Protein AF-A0A968V9Y6-F1 (afdb_monomer_lite)

pLDDT: mean 85.64, std 14.21, range [39.38, 97.69]

Radius of gyration: 23.26 Å; chains: 1; bounding box: 52×50×62 Å

Foldseek 3Di:
DDPDPPVCPPQPWWKWWAFQVGDIAIADFPDDDPFWTWGQGPVRDIDTGGPVGTDDMDTQWDADPPRDIDHFWFKDKDWDKDKDADPPNQKIKIKIKIKIWTRHGNFKIKIKMWMWMWIWDDPDPPDIDIDIDIDIDMDMGGDD

Sequence (144 aa):
MFEGLNAQSTTPEKTIINHKEGSVFIGQVLSENSIQTILLLSTGDTIHIPNSKIKKIREHIIVYNGGKFHFTQGFFFGYSSGFGLSNNLSSSSSQVEFLAGYRVNEKISFAAGVNSSNHFIPIDDFTFESVRYLPIYAHCRYYP

Secondary structure (DSSP, 8-state):
----------PPPEEEEEETTS-EEEEEEEEE-SSEEEEEETTS-EEEEEGGGEEEEEEEEEE-TTS-EEESSEEEEEEEEEEEE-SSTT-EEEEEEEEEEEE-SSSEEEEEEEEEEEEEEEEETTEEEEEEE--EEEEEEE--

Structure (mmCIF, N/CA/C/O backbone):
data_AF-A0A968V9Y6-F1
#
_entry.id   AF-A0A968V9Y6-F1
#
loop_
_atom_site.group_PDB
_atom_site.id
_atom_site.type_symbol
_atom_site.label_atom_id
_atom_site.label_alt_id
_atom_site.label_comp_id
_atom_site.label_asym_id
_atom_site.label_entity_id
_atom_site.label_seq_id
_atom_site.pdbx_PDB_ins_code
_atom_site.Cartn_x
_atom_site.Cartn_y
_atom_site.Cartn_z
_atom_site.occupancy
_atom_site.B_iso_or_equiv
_atom_site.auth_seq_id
_atom_site.auth_comp_id
_atom_site.auth_asym_id
_atom_site.auth_atom_id
_atom_site.pdbx_PDB_model_num
ATOM 1 N N . MET A 1 1 ? 6.950 -36.371 4.623 1.00 40.03 1 MET A N 1
ATOM 2 C CA . MET A 1 1 ? 6.055 -35.725 5.602 1.00 40.03 1 MET A CA 1
ATOM 3 C C . MET A 1 1 ? 6.467 -34.264 5.639 1.00 40.03 1 MET A C 1
ATOM 5 O O . MET A 1 1 ? 7.501 -33.958 6.208 1.00 40.03 1 MET A O 1
ATOM 9 N N . PHE A 1 2 ? 5.794 -33.414 4.864 1.00 39.38 2 PHE A N 1
ATOM 10 C CA . PHE A 1 2 ? 6.118 -31.989 4.780 1.00 39.38 2 PHE A CA 1
ATOM 11 C C . PHE A 1 2 ? 5.245 -31.254 5.794 1.00 39.38 2 PHE A C 1
ATOM 13 O O . PHE A 1 2 ? 4.034 -31.158 5.605 1.00 39.38 2 PHE A O 1
ATOM 20 N N . GLU A 1 3 ? 5.851 -30.770 6.875 1.00 41.62 3 GLU A N 1
ATOM 21 C CA . GLU A 1 3 ? 5.236 -29.774 7.748 1.00 41.62 3 GLU A CA 1
ATOM 22 C C . GLU A 1 3 ? 5.200 -28.449 6.980 1.00 41.62 3 GLU A C 1
ATOM 24 O O . GLU A 1 3 ? 6.153 -27.672 6.957 1.00 41.62 3 GLU A O 1
ATOM 29 N N . GLY A 1 4 ? 4.105 -28.241 6.250 1.00 41.75 4 GLY A N 1
ATOM 30 C CA . GLY A 1 4 ? 3.786 -26.954 5.656 1.00 41.75 4 GLY A CA 1
ATOM 31 C C . GLY A 1 4 ? 3.563 -25.937 6.769 1.00 41.75 4 GLY A C 1
ATOM 32 O O . GLY A 1 4 ? 2.680 -26.105 7.607 1.00 41.75 4 GLY A O 1
ATOM 33 N N . LEU A 1 5 ? 4.389 -24.894 6.770 1.00 40.16 5 LEU A N 1
ATOM 34 C CA . LEU A 1 5 ? 4.299 -23.712 7.620 1.00 40.16 5 LEU A CA 1
ATOM 35 C C . LEU A 1 5 ? 2.898 -23.078 7.532 1.00 40.16 5 LEU A C 1
ATOM 37 O O . LEU A 1 5 ? 2.659 -22.192 6.715 1.00 40.16 5 LEU A O 1
ATOM 41 N N . ASN A 1 6 ? 1.980 -23.477 8.413 1.00 41.81 6 ASN A N 1
ATOM 42 C CA . ASN A 1 6 ? 0.726 -22.764 8.680 1.00 41.81 6 ASN A CA 1
ATOM 43 C C . ASN A 1 6 ? 1.006 -21.505 9.526 1.00 41.81 6 ASN A C 1
ATOM 45 O O . ASN A 1 6 ? 0.511 -21.355 10.638 1.00 41.81 6 ASN A O 1
ATOM 49 N N . ALA A 1 7 ? 1.837 -20.595 9.010 1.00 42.09 7 ALA A N 1
ATOM 50 C CA . ALA A 1 7 ? 2.124 -19.306 9.646 1.00 42.09 7 ALA A CA 1
ATOM 51 C C . ALA A 1 7 ? 1.114 -18.206 9.263 1.00 42.09 7 ALA A C 1
ATOM 53 O O . ALA A 1 7 ? 1.240 -17.067 9.705 1.00 42.09 7 ALA A O 1
ATOM 54 N N . GLN A 1 8 ? 0.092 -18.527 8.468 1.00 44.75 8 GLN A N 1
ATOM 55 C CA . GLN A 1 8 ? -1.001 -17.614 8.136 1.00 44.75 8 GLN A CA 1
ATOM 56 C C . GLN A 1 8 ? -2.203 -17.883 9.045 1.00 44.75 8 GLN A C 1
ATOM 58 O O . GLN A 1 8 ? -3.294 -18.235 8.609 1.00 44.75 8 GLN A O 1
ATOM 63 N N . SER A 1 9 ? -1.992 -17.703 10.352 1.00 42.88 9 SER A N 1
ATOM 64 C CA . SER A 1 9 ? -3.107 -17.419 11.251 1.00 42.88 9 SER A CA 1
ATOM 65 C C . SER A 1 9 ? -3.787 -16.168 10.705 1.00 42.88 9 SER A C 1
ATOM 67 O O . SER A 1 9 ? -3.156 -15.109 10.667 1.00 42.88 9 SER A O 1
ATOM 69 N N . THR A 1 10 ? -5.033 -16.302 10.247 1.00 51.00 10 THR A N 1
ATOM 70 C CA . THR A 1 10 ? -5.943 -15.199 9.907 1.00 51.00 10 THR A CA 1
ATOM 71 C C . THR A 1 10 ? -5.754 -14.099 10.937 1.00 51.00 10 THR A C 1
ATOM 73 O O . THR A 1 10 ? -6.145 -14.247 12.095 1.00 51.00 10 THR A O 1
ATOM 76 N N . THR A 1 11 ? -5.032 -13.044 10.560 1.00 59.16 11 THR A N 1
ATOM 77 C CA . THR A 1 11 ? -4.836 -11.916 11.460 1.00 59.16 11 THR A CA 1
ATOM 78 C C . THR A 1 11 ? -6.177 -11.209 11.468 1.00 59.16 11 THR A C 1
ATOM 80 O O . THR A 1 11 ? -6.618 -10.823 10.389 1.00 59.16 11 THR A O 1
ATOM 83 N N . PRO A 1 12 ? -6.860 -11.095 12.620 1.00 66.06 12 PRO A N 1
ATOM 84 C CA . PRO A 1 12 ? -8.163 -10.456 12.653 1.00 66.06 12 PRO A CA 1
ATOM 85 C C . PRO A 1 12 ? -8.025 -9.056 12.074 1.00 66.06 12 PRO A C 1
ATOM 87 O O . PRO A 1 12 ? -7.036 -8.368 12.349 1.00 66.06 12 PRO A O 1
ATOM 90 N N . GLU A 1 13 ? -8.993 -8.676 11.251 1.00 71.12 13 GLU A N 1
ATOM 91 C CA . GLU A 1 13 ? -9.056 -7.360 10.645 1.00 71.12 13 GLU A CA 1
ATOM 92 C C . GLU A 1 13 ? -8.944 -6.290 11.739 1.00 71.12 13 GLU A C 1
ATOM 94 O O . GLU A 1 13 ? -9.669 -6.316 12.738 1.00 71.12 13 GLU A O 1
ATOM 99 N N . LYS A 1 14 ? -7.979 -5.380 11.591 1.00 86.56 14 LYS A N 1
ATOM 100 C CA . LYS A 1 14 ? -7.719 -4.331 12.579 1.00 86.56 14 LYS A CA 1
ATOM 101 C C . LYS A 1 14 ? -8.148 -2.983 12.034 1.00 86.56 14 LYS A C 1
ATOM 103 O O . LYS A 1 14 ? -8.274 -2.768 10.834 1.00 86.56 14 LYS A O 1
ATOM 108 N N . THR A 1 15 ? -8.315 -2.054 12.955 1.00 88.88 15 THR A N 1
ATOM 109 C CA . THR A 1 15 ? -8.547 -0.639 12.716 1.00 88.88 15 THR A CA 1
ATOM 110 C C . THR A 1 15 ? -7.448 0.155 13.410 1.00 88.88 15 THR A C 1
ATOM 112 O O . THR A 1 15 ? -7.098 -0.120 14.562 1.00 88.88 15 THR A O 1
ATOM 115 N N . ILE A 1 16 ? -6.890 1.142 12.706 1.00 90.88 16 ILE A N 1
ATOM 116 C CA . ILE A 1 16 ? -5.991 2.144 13.289 1.00 90.88 16 ILE A CA 1
ATOM 117 C C . ILE A 1 16 ? -6.769 3.437 13.508 1.00 90.88 16 ILE A C 1
ATOM 119 O O . ILE A 1 16 ? -7.242 4.060 12.554 1.00 90.88 16 ILE A O 1
ATOM 123 N N . ILE A 1 17 ? -6.813 3.887 14.759 1.00 92.12 17 ILE A N 1
ATOM 124 C CA . ILE A 1 17 ? -7.384 5.174 15.151 1.00 92.12 17 ILE A CA 1
ATOM 125 C C . ILE A 1 17 ? -6.244 6.123 15.514 1.00 92.12 17 ILE A C 1
ATOM 127 O O . ILE A 1 17 ? -5.477 5.879 16.444 1.00 92.12 17 ILE A O 1
ATOM 131 N N . ASN A 1 18 ? -6.142 7.228 14.772 1.00 93.88 18 ASN A N 1
ATOM 132 C CA . ASN A 1 18 ? -5.201 8.307 15.062 1.00 93.88 18 ASN A CA 1
ATOM 133 C C . ASN A 1 18 ? -5.917 9.385 15.872 1.00 93.88 18 ASN A C 1
ATOM 135 O O . ASN A 1 18 ? -6.904 9.963 15.406 1.00 93.88 18 ASN A O 1
ATOM 139 N N . HIS A 1 19 ? -5.398 9.680 17.056 1.00 93.94 19 HIS A N 1
ATOM 140 C CA . HIS A 1 19 ? -5.902 10.725 17.934 1.00 93.94 19 HIS A CA 1
ATOM 141 C C . HIS A 1 19 ? -5.390 12.107 17.499 1.00 93.94 19 HIS A C 1
ATOM 143 O O . HIS A 1 19 ? -4.303 12.229 16.928 1.00 93.94 19 HIS A O 1
ATOM 149 N N . LYS A 1 20 ? -6.141 13.177 17.785 1.00 94.12 20 LYS A N 1
ATOM 150 C CA . LYS A 1 20 ? -5.713 14.562 17.490 1.00 94.12 20 LYS A CA 1
ATOM 151 C C . LYS A 1 20 ? -4.439 14.967 18.236 1.00 94.12 20 LYS A C 1
ATOM 153 O O . LYS A 1 20 ? -3.655 15.740 17.700 1.00 94.12 20 LYS A O 1
ATOM 158 N N . GLU A 1 21 ? -4.220 14.397 19.419 1.00 94.25 21 GLU A N 1
ATOM 159 C CA . GLU A 1 21 ? -3.036 14.636 20.263 1.00 94.25 21 GLU A CA 1
ATOM 160 C C . GLU A 1 21 ? -1.795 13.837 19.808 1.00 94.25 21 GLU A C 1
ATOM 162 O O . GLU A 1 21 ? -0.713 14.030 20.346 1.00 94.25 21 GLU A O 1
ATOM 167 N N . GLY A 1 22 ? -1.929 12.953 18.809 1.00 91.25 22 GLY A N 1
ATOM 168 C CA . GLY A 1 22 ? -0.818 12.186 18.229 1.00 91.25 22 GLY A CA 1
ATOM 169 C C 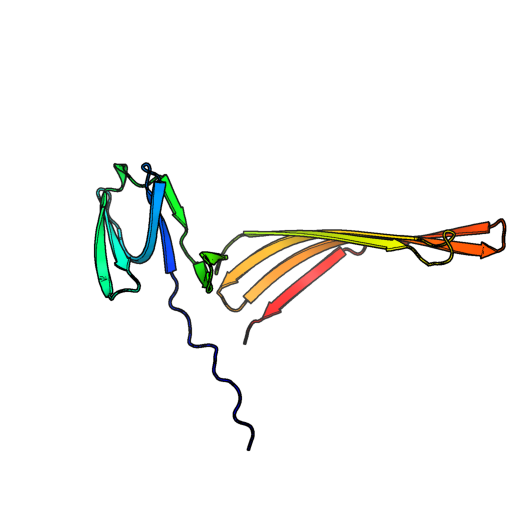. GLY A 1 22 ? -0.767 10.705 18.614 1.00 91.25 22 GLY A C 1
ATOM 170 O O . GLY A 1 22 ? -0.102 9.936 17.925 1.00 91.25 22 GLY A O 1
ATOM 171 N N . SER A 1 23 ? -1.500 10.275 19.646 1.00 91.56 23 SER A N 1
ATOM 172 C CA . SER A 1 23 ? -1.598 8.859 20.030 1.00 91.56 23 SER A CA 1
ATOM 173 C C . SER A 1 23 ? -2.203 7.999 18.915 1.00 91.56 23 SER A C 1
ATOM 175 O O . SER A 1 23 ? -3.110 8.436 18.199 1.00 91.56 23 SER A O 1
ATOM 177 N N . VAL A 1 24 ? -1.728 6.759 18.788 1.00 91.69 24 VAL A N 1
ATOM 178 C CA . VAL A 1 24 ? -2.206 5.789 17.794 1.00 91.69 24 VAL A CA 1
ATOM 179 C C . VAL A 1 24 ? -2.703 4.543 18.512 1.00 91.69 24 VAL A C 1
ATOM 181 O O . VAL A 1 24 ? -1.961 3.928 19.273 1.00 91.69 24 VAL A O 1
ATOM 184 N N . PHE A 1 25 ? -3.949 4.163 18.243 1.00 92.12 25 PHE A N 1
ATOM 185 C CA . PHE A 1 25 ? -4.571 2.964 18.793 1.00 92.12 25 PHE A CA 1
ATOM 186 C C . PHE A 1 25 ? -4.816 1.950 17.682 1.00 92.12 25 PHE A C 1
ATOM 188 O O . PHE A 1 25 ? -5.251 2.319 16.590 1.00 92.12 25 PHE A O 1
ATOM 195 N N . ILE A 1 26 ? -4.524 0.680 17.959 1.00 91.50 26 ILE A N 1
ATOM 196 C CA . ILE A 1 26 ? -4.673 -0.426 17.010 1.00 91.50 26 ILE A CA 1
ATOM 197 C C . ILE A 1 26 ? -5.528 -1.503 17.668 1.00 91.50 26 ILE A C 1
ATOM 199 O O . ILE A 1 26 ? -5.161 -2.019 18.723 1.00 91.50 26 ILE A O 1
ATOM 203 N N . GLY A 1 27 ? -6.651 -1.850 17.048 1.00 91.31 27 GLY A N 1
ATOM 204 C CA . GLY A 1 27 ? -7.589 -2.807 17.627 1.00 91.31 27 GLY A CA 1
ATOM 205 C C . GLY A 1 27 ? -8.760 -3.138 16.714 1.00 91.31 27 GLY A C 1
ATOM 206 O O . GLY A 1 27 ? -8.773 -2.735 15.557 1.00 91.31 27 GLY A O 1
ATOM 207 N N . GLN A 1 28 ? -9.741 -3.866 17.231 1.00 91.38 28 GLN A N 1
ATOM 208 C CA . GLN A 1 28 ? -10.996 -4.162 16.544 1.00 91.38 28 GLN A CA 1
ATOM 209 C C . GLN A 1 28 ? -12.086 -3.204 17.035 1.00 91.38 28 GLN A C 1
ATOM 211 O O . GLN A 1 28 ? -12.260 -3.037 18.242 1.00 91.38 28 GLN A O 1
ATOM 216 N N . VAL A 1 29 ? -12.823 -2.567 16.124 1.00 91.69 29 VAL A N 1
ATOM 217 C CA . VAL A 1 29 ? -13.975 -1.735 16.502 1.00 91.69 29 VAL A CA 1
ATOM 218 C C . VAL A 1 29 ? -15.114 -2.659 16.928 1.00 91.69 29 VAL A C 1
ATOM 220 O O . VAL A 1 29 ? -15.578 -3.477 16.139 1.00 91.69 29 VAL A O 1
ATOM 223 N N . LEU A 1 30 ? -15.541 -2.556 18.188 1.00 92.38 30 LEU A N 1
ATOM 224 C CA . LEU A 1 30 ? -16.672 -3.326 18.718 1.00 92.38 30 LEU A CA 1
ATOM 225 C C . LEU A 1 30 ? -18.002 -2.615 18.458 1.00 92.38 30 LEU A C 1
ATOM 227 O O . LEU A 1 30 ? -19.019 -3.251 18.201 1.00 92.38 30 LEU A O 1
ATOM 231 N N . SER A 1 31 ? -17.998 -1.287 18.570 1.00 93.81 31 SER A N 1
ATOM 232 C CA . SER A 1 31 ? -19.171 -0.445 18.357 1.00 93.81 31 SER A CA 1
ATOM 233 C C . SER A 1 31 ? -18.737 0.983 18.050 1.00 93.81 31 SER A C 1
ATOM 235 O O . SER A 1 31 ? -17.774 1.489 18.630 1.00 93.81 31 SER A O 1
ATOM 237 N N . GLU A 1 32 ? -19.480 1.642 17.172 1.00 92.88 32 GLU A N 1
ATOM 238 C CA . GLU A 1 32 ? -19.349 3.063 16.886 1.00 92.88 32 GLU A CA 1
ATOM 239 C C . GLU A 1 32 ? -20.728 3.714 17.000 1.00 92.88 32 GLU A C 1
ATOM 241 O O . GLU A 1 32 ? -21.719 3.213 16.467 1.00 92.88 32 GLU A O 1
ATOM 246 N N . ASN A 1 33 ? -20.803 4.826 17.726 1.00 94.62 33 ASN A N 1
ATOM 247 C CA . ASN A 1 33 ? -21.981 5.686 17.752 1.00 94.62 33 ASN A CA 1
ATOM 248 C C . ASN A 1 33 ? -21.570 7.132 17.451 1.00 94.62 33 ASN A C 1
ATOM 250 O O . ASN A 1 33 ? -20.400 7.408 17.213 1.00 94.62 33 ASN A O 1
ATOM 254 N N . SER A 1 34 ? -22.511 8.078 17.464 1.00 93.81 34 SER A N 1
ATOM 255 C CA . SER A 1 34 ? -22.224 9.482 17.129 1.00 93.81 34 SER A CA 1
ATOM 256 C C . SER A 1 34 ? -21.268 10.190 18.104 1.00 93.81 34 SER A C 1
ATOM 258 O O . SER A 1 34 ? -20.737 11.248 17.769 1.00 93.81 34 SER A O 1
ATOM 260 N N . ILE A 1 35 ? -21.035 9.628 19.293 1.00 95.56 35 ILE A N 1
ATOM 261 C CA . ILE A 1 35 ? -20.282 10.259 20.384 1.00 95.56 35 ILE A CA 1
ATOM 262 C C . ILE A 1 35 ? -18.913 9.594 20.577 1.00 95.56 35 ILE A C 1
ATOM 264 O O . ILE A 1 35 ? -17.922 10.292 20.807 1.00 95.56 35 ILE A O 1
ATOM 268 N N . GLN A 1 36 ? -18.846 8.265 20.499 1.00 96.31 36 GLN A N 1
ATOM 269 C CA . GLN A 1 36 ? -17.660 7.478 20.820 1.00 96.31 36 GLN A CA 1
ATOM 270 C C . GLN A 1 36 ? -17.511 6.225 19.948 1.00 96.31 36 GLN A C 1
ATOM 272 O O . GLN A 1 36 ? -18.494 5.591 19.553 1.00 96.31 36 GLN A O 1
ATOM 277 N N . THR A 1 37 ? -16.257 5.825 19.762 1.00 95.50 37 THR A N 1
ATOM 278 C CA . THR A 1 37 ? -15.842 4.542 19.199 1.00 95.50 37 THR A CA 1
ATOM 279 C C . THR A 1 37 ? -15.290 3.662 20.319 1.00 95.50 37 THR A C 1
ATOM 281 O O . THR A 1 37 ? -14.436 4.096 21.100 1.00 95.50 37 THR A O 1
ATOM 284 N N . ILE A 1 38 ? -15.766 2.420 20.400 1.00 95.75 38 ILE A N 1
ATOM 285 C CA . ILE A 1 38 ? -15.293 1.401 21.341 1.00 95.75 38 ILE A CA 1
ATOM 286 C C . ILE A 1 38 ? -14.331 0.473 20.598 1.00 95.75 38 ILE A C 1
ATOM 288 O O . ILE A 1 38 ? -14.724 -0.190 19.636 1.00 95.75 38 ILE A O 1
ATOM 292 N N . LEU A 1 39 ? -13.077 0.425 21.049 1.00 94.19 39 LEU A N 1
ATOM 293 C CA . LEU A 1 39 ? -12.000 -0.329 20.411 1.00 94.19 39 LEU A CA 1
ATOM 294 C C . LEU A 1 39 ? -11.461 -1.409 21.359 1.00 94.19 39 LEU A C 1
ATOM 296 O O . LEU A 1 39 ? -11.051 -1.099 22.475 1.00 94.19 39 LEU A O 1
ATOM 300 N N . LEU A 1 40 ? -11.411 -2.657 20.895 1.00 93.88 40 LEU A N 1
ATOM 301 C CA . LEU A 1 40 ? -10.732 -3.771 21.557 1.00 93.88 40 LEU A CA 1
ATOM 302 C C . LEU A 1 40 ? -9.266 -3.815 21.115 1.00 93.88 40 LEU A C 1
ATOM 304 O O . LEU A 1 40 ? -8.970 -4.097 19.953 1.00 93.88 40 LEU A O 1
ATOM 308 N N . LEU A 1 41 ? -8.344 -3.524 22.026 1.00 91.19 41 LEU A N 1
ATOM 309 C CA . LEU A 1 41 ? -6.906 -3.552 21.776 1.00 91.19 41 LEU A CA 1
ATOM 310 C C . LEU A 1 41 ? -6.382 -4.984 21.652 1.00 91.19 41 LEU A C 1
ATOM 312 O O . LEU A 1 41 ? -6.972 -5.942 22.145 1.00 91.19 41 LEU A O 1
ATOM 316 N N . SER A 1 42 ? -5.196 -5.131 21.057 1.00 82.88 42 SER A N 1
ATOM 317 C CA . SER A 1 42 ? -4.510 -6.428 20.990 1.00 82.88 42 SER A CA 1
ATOM 318 C C . SER A 1 42 ? -4.110 -6.995 22.356 1.00 82.88 42 SER A C 1
ATOM 320 O O . SER A 1 42 ? -3.806 -8.179 22.439 1.00 82.88 42 SER A O 1
ATOM 322 N N . THR A 1 43 ? -4.086 -6.170 23.409 1.00 86.69 43 THR A N 1
ATOM 323 C CA . THR A 1 43 ? -3.871 -6.610 24.798 1.00 86.69 43 THR A CA 1
ATOM 324 C C . THR A 1 43 ? -5.103 -7.292 25.400 1.00 86.69 43 THR A C 1
ATOM 326 O O . THR A 1 43 ? -4.989 -7.910 26.451 1.00 86.69 43 THR A O 1
ATOM 329 N N . GLY A 1 44 ? -6.264 -7.203 24.739 1.00 88.75 44 GLY A N 1
ATOM 330 C CA . GLY A 1 44 ? -7.559 -7.638 25.269 1.00 88.75 44 GLY A CA 1
ATOM 331 C C . GLY A 1 44 ? -8.323 -6.532 26.003 1.00 88.75 44 GLY A C 1
ATOM 332 O O . GLY A 1 44 ? -9.498 -6.711 26.317 1.00 88.75 44 GLY A O 1
ATOM 333 N N . ASP A 1 45 ? -7.697 -5.375 26.232 1.00 94.19 45 ASP A N 1
ATOM 334 C CA . ASP A 1 45 ? -8.348 -4.236 26.878 1.00 94.19 45 ASP A CA 1
ATOM 335 C C . ASP A 1 45 ? -9.310 -3.531 25.924 1.00 94.19 45 ASP A C 1
ATOM 337 O O . ASP A 1 45 ? -9.049 -3.400 24.727 1.00 94.19 45 ASP A O 1
ATOM 341 N N . THR A 1 46 ? -10.407 -3.011 26.465 1.00 95.19 46 THR A N 1
ATOM 342 C CA . THR A 1 46 ? -11.340 -2.170 25.710 1.00 95.19 46 THR A CA 1
ATOM 343 C C . THR A 1 46 ? -11.118 -0.709 26.064 1.00 95.19 46 THR A C 1
ATOM 345 O O . THR A 1 46 ? -11.065 -0.349 27.239 1.00 95.19 46 THR A O 1
ATOM 348 N N . ILE A 1 47 ? -11.015 0.145 25.049 1.00 95.56 47 ILE A N 1
ATOM 349 C CA . ILE A 1 47 ? -10.894 1.591 25.223 1.00 95.56 47 ILE A CA 1
ATOM 350 C C . ILE A 1 47 ? -12.063 2.318 24.563 1.00 95.56 47 ILE A C 1
ATOM 352 O O . ILE A 1 47 ? -12.561 1.923 23.509 1.00 95.56 47 ILE A O 1
ATOM 356 N N . HIS A 1 48 ? -12.478 3.411 25.196 1.00 96.69 48 HIS A N 1
ATOM 357 C CA . HIS A 1 48 ? -13.544 4.284 24.722 1.00 96.69 48 HIS A CA 1
ATOM 358 C C . HIS A 1 48 ? -12.920 5.583 24.228 1.00 96.69 48 HIS A C 1
ATOM 360 O O . HIS A 1 48 ? -12.332 6.333 25.009 1.00 96.69 48 HIS A O 1
ATOM 366 N N . ILE A 1 49 ? -13.025 5.844 22.928 1.00 95.62 49 ILE A N 1
ATOM 367 C CA . ILE A 1 49 ? -12.426 7.020 22.301 1.00 95.62 49 ILE A CA 1
ATOM 368 C C . ILE A 1 49 ? -13.553 7.958 21.864 1.00 95.62 49 ILE A C 1
ATOM 370 O O . ILE A 1 49 ? -14.348 7.582 21.004 1.00 95.62 49 ILE A O 1
ATOM 374 N N . PRO A 1 50 ? -13.637 9.188 22.402 1.00 96.44 50 PRO A N 1
ATOM 375 C CA . PRO A 1 50 ? -14.590 10.176 21.912 1.00 96.44 50 PRO A CA 1
ATOM 376 C C . PRO A 1 50 ? -14.305 10.539 20.450 1.00 96.44 50 PRO A C 1
ATOM 378 O O . PRO A 1 50 ? -13.181 10.929 20.116 1.00 96.44 50 PRO A O 1
ATOM 381 N N . ASN A 1 51 ? -15.326 10.507 19.592 1.00 94.31 51 ASN A N 1
ATOM 382 C CA . ASN A 1 51 ? -15.185 10.778 18.154 1.00 94.31 51 ASN A CA 1
ATOM 383 C C . ASN A 1 51 ? -14.642 12.184 17.884 1.00 94.31 51 ASN A C 1
ATOM 385 O O . ASN A 1 51 ? -13.878 12.403 16.946 1.00 94.31 51 ASN A O 1
ATOM 389 N N . SER A 1 52 ? -14.967 13.142 18.759 1.00 96.12 52 SER A N 1
ATOM 390 C CA . SER A 1 52 ? -14.464 14.518 18.695 1.00 96.12 52 SER A CA 1
ATOM 391 C C . SER A 1 52 ? -12.937 14.613 18.780 1.00 96.12 52 SER A C 1
ATOM 393 O O . SER A 1 52 ? -12.357 15.589 18.290 1.00 96.12 52 SER A O 1
ATOM 395 N N . LYS A 1 53 ? -12.271 13.608 19.361 1.00 95.50 53 LYS A N 1
ATOM 396 C CA . LYS A 1 53 ? -10.812 13.538 19.474 1.00 95.50 53 LYS A CA 1
ATOM 397 C C . LYS A 1 53 ? -10.147 12.673 18.403 1.00 95.50 53 LYS A C 1
ATOM 399 O O . LYS A 1 53 ? -8.918 12.672 18.296 1.00 95.50 53 LYS A O 1
ATOM 404 N N . ILE A 1 54 ? -10.925 11.980 17.578 1.00 95.06 54 ILE A N 1
ATOM 405 C CA . ILE A 1 54 ? -10.404 11.197 16.463 1.00 95.06 54 ILE A CA 1
ATOM 406 C C . ILE A 1 54 ? -9.999 12.146 15.331 1.00 95.06 54 ILE A C 1
ATOM 408 O O . ILE A 1 54 ? -10.731 13.058 14.947 1.00 95.06 54 ILE A O 1
ATOM 412 N N . LYS A 1 55 ? -8.786 11.956 14.808 1.00 94.56 55 LYS A N 1
ATOM 413 C CA . LYS A 1 55 ? -8.267 12.680 13.641 1.00 94.56 55 LYS A CA 1
ATOM 414 C C . LYS A 1 55 ? -8.494 11.898 12.355 1.00 94.56 55 LYS A C 1
ATOM 416 O O . LYS A 1 55 ? -8.824 12.486 11.331 1.00 94.56 55 LYS A O 1
ATOM 421 N N . LYS A 1 56 ? -8.235 10.588 12.386 1.00 92.69 56 LYS A N 1
ATOM 422 C CA . LYS A 1 56 ? -8.350 9.711 11.217 1.00 92.69 56 LYS A CA 1
ATOM 423 C C . LYS A 1 56 ? -8.539 8.262 11.645 1.00 92.69 56 LYS A C 1
ATOM 425 O O . LYS A 1 56 ? -7.708 7.748 12.397 1.00 92.69 56 LYS A O 1
ATOM 430 N N . ILE A 1 57 ? -9.556 7.617 11.087 1.00 89.81 57 ILE A N 1
ATOM 431 C CA . ILE A 1 57 ? -9.802 6.177 11.195 1.00 89.81 57 ILE A CA 1
ATOM 432 C C . ILE A 1 57 ? -9.300 5.510 9.910 1.00 89.81 57 ILE A C 1
ATOM 434 O O . ILE A 1 57 ? -9.409 6.076 8.819 1.00 89.81 57 ILE A O 1
ATOM 438 N N . ARG A 1 58 ? -8.656 4.352 10.046 1.00 88.44 58 ARG A N 1
ATOM 439 C CA . ARG A 1 58 ? -8.285 3.470 8.934 1.00 88.44 58 ARG A CA 1
ATOM 440 C C . ARG A 1 58 ? -8.780 2.072 9.265 1.00 88.44 58 ARG A C 1
ATOM 442 O O . ARG A 1 58 ? -8.199 1.421 10.130 1.00 88.44 58 ARG A O 1
ATOM 449 N N . GLU A 1 59 ? -9.842 1.672 8.593 1.00 86.12 59 GLU A N 1
ATOM 450 C CA . GLU A 1 59 ? -10.491 0.365 8.723 1.00 86.12 59 GLU A CA 1
ATOM 451 C C . GLU A 1 59 ? -9.952 -0.597 7.670 1.00 86.12 59 GLU A C 1
ATOM 453 O O . GLU A 1 59 ? -9.221 -0.166 6.768 1.00 86.12 59 GLU A O 1
ATOM 458 N N . HIS A 1 60 ? -10.323 -1.877 7.774 1.00 82.25 60 HIS A N 1
ATOM 459 C CA . HIS A 1 60 ? -9.956 -2.887 6.792 1.00 82.25 60 HIS A CA 1
ATOM 460 C C . HIS A 1 60 ? -8.440 -2.931 6.602 1.00 82.25 60 HIS A C 1
ATOM 462 O O . HIS A 1 60 ? -7.938 -2.672 5.510 1.00 82.25 60 HIS A O 1
ATOM 468 N N . ILE A 1 61 ? -7.675 -3.178 7.673 1.00 84.31 61 ILE A N 1
ATOM 469 C CA . ILE A 1 61 ? -6.214 -3.290 7.586 1.00 84.31 61 ILE A CA 1
ATOM 470 C C . ILE A 1 61 ? -5.659 -4.532 8.287 1.00 84.31 61 ILE A C 1
ATOM 472 O O . ILE A 1 61 ? -6.080 -4.922 9.375 1.00 84.31 61 ILE A O 1
ATOM 476 N N . ILE A 1 62 ? -4.610 -5.092 7.690 1.00 82.62 62 ILE A N 1
ATOM 477 C CA . ILE A 1 62 ? -3.705 -6.048 8.327 1.00 82.62 62 ILE A CA 1
ATOM 478 C C . ILE A 1 62 ? -2.489 -5.271 8.816 1.00 82.62 62 ILE A C 1
ATOM 480 O O . ILE A 1 62 ? -1.858 -4.550 8.042 1.00 82.62 62 ILE A O 1
ATOM 484 N N . VAL A 1 63 ? -2.147 -5.428 10.093 1.00 80.31 63 VAL A N 1
ATOM 485 C CA . VAL A 1 63 ? -0.959 -4.815 10.702 1.00 80.31 63 VAL A CA 1
ATOM 486 C C . VAL A 1 63 ? 0.113 -5.884 10.888 1.00 80.31 63 VAL A C 1
ATOM 488 O O . VAL A 1 63 ? -0.109 -6.869 11.589 1.00 80.31 63 VAL A O 1
ATOM 491 N N . TYR A 1 64 ? 1.272 -5.669 10.273 1.00 78.81 64 TYR A N 1
ATOM 492 C CA . TYR A 1 64 ? 2.463 -6.506 10.383 1.00 78.81 64 TYR A CA 1
ATOM 493 C C . TYR A 1 64 ? 3.376 -6.038 11.523 1.00 78.81 64 TYR A C 1
ATOM 495 O O . TYR A 1 64 ? 3.297 -4.901 12.002 1.00 78.81 64 TYR A O 1
ATOM 503 N N . ASN A 1 65 ? 4.313 -6.905 11.910 1.00 73.62 65 ASN A N 1
ATOM 504 C CA . ASN A 1 65 ? 5.368 -6.553 12.857 1.00 73.62 65 ASN A CA 1
ATOM 505 C C . ASN A 1 65 ? 6.170 -5.337 12.356 1.00 73.62 65 ASN A C 1
ATOM 507 O O . ASN A 1 65 ? 6.522 -5.240 11.179 1.00 73.62 65 ASN A O 1
ATOM 511 N N . GLY A 1 66 ? 6.441 -4.393 13.261 1.00 74.44 66 GLY A N 1
ATOM 512 C CA . GLY A 1 66 ? 7.106 -3.126 12.935 1.00 74.44 66 GLY A CA 1
ATOM 513 C C . GLY A 1 66 ? 6.168 -2.006 12.468 1.00 74.44 66 GLY A C 1
ATOM 514 O O . GLY A 1 66 ? 6.636 -1.035 11.882 1.00 74.44 66 GLY A O 1
ATOM 515 N N . GLY A 1 67 ? 4.852 -2.130 12.687 1.00 72.94 67 GLY A N 1
ATOM 516 C CA . GLY A 1 67 ? 3.880 -1.052 12.446 1.00 72.94 67 GLY A CA 1
ATOM 517 C C . GLY A 1 67 ? 3.528 -0.816 10.974 1.00 72.94 67 GLY A C 1
ATOM 518 O O . GLY A 1 67 ? 2.762 0.095 10.655 1.00 72.94 67 GLY A O 1
ATOM 519 N N . LYS A 1 68 ? 4.055 -1.642 10.065 1.00 78.81 68 LYS A N 1
ATOM 520 C CA . LYS A 1 68 ? 3.640 -1.655 8.659 1.00 78.81 68 LYS A CA 1
ATOM 521 C C . LYS A 1 68 ? 2.217 -2.196 8.578 1.00 78.81 68 LYS A C 1
ATOM 523 O O . LYS A 1 68 ? 1.891 -3.162 9.259 1.00 78.81 68 LYS A O 1
ATOM 528 N N . PHE A 1 69 ? 1.378 -1.614 7.734 1.00 84.62 69 PHE A N 1
ATOM 529 C CA . PHE A 1 69 ? 0.010 -2.088 7.539 1.00 84.62 69 PHE A CA 1
ATOM 530 C C . PHE A 1 69 ? -0.348 -2.124 6.053 1.00 84.62 69 PHE A C 1
ATOM 532 O O . PHE A 1 69 ? 0.211 -1.376 5.251 1.00 84.62 69 PHE A O 1
ATOM 539 N N . HIS A 1 70 ? -1.292 -2.990 5.698 1.00 80.06 70 HIS A N 1
ATOM 540 C CA . HIS A 1 70 ? -1.882 -3.082 4.367 1.00 80.06 70 HIS A CA 1
ATOM 541 C C . HIS A 1 70 ? -3.398 -3.022 4.462 1.00 80.06 70 HIS A C 1
ATOM 543 O O . HIS A 1 70 ? -3.983 -3.720 5.282 1.00 80.06 70 HIS A O 1
ATOM 549 N N . PHE A 1 71 ? -4.026 -2.239 3.586 1.00 82.81 71 PHE A N 1
ATOM 550 C CA . PHE A 1 71 ? -5.478 -2.245 3.436 1.00 82.81 71 PHE A CA 1
ATOM 551 C C . PHE A 1 71 ? -5.950 -3.591 2.886 1.00 82.81 71 PHE A C 1
ATOM 553 O O . PHE A 1 71 ? -5.380 -4.100 1.925 1.00 82.81 71 PHE A O 1
ATOM 560 N N . THR A 1 72 ? -6.970 -4.179 3.487 1.00 85.06 72 THR A N 1
ATOM 561 C CA . THR A 1 72 ? -7.609 -5.430 3.080 1.00 85.06 72 THR A CA 1
ATOM 562 C C . THR A 1 72 ? -8.683 -5.200 2.029 1.00 85.06 72 THR A C 1
ATOM 564 O O . THR A 1 72 ? -9.039 -6.138 1.327 1.00 85.06 72 THR A O 1
ATOM 567 N N . GLN A 1 73 ? -9.126 -3.955 1.842 1.00 89.25 73 GLN A N 1
ATOM 568 C CA . GLN A 1 73 ? -10.078 -3.561 0.810 1.00 89.25 73 GLN A CA 1
ATOM 569 C C . GLN A 1 73 ? -9.793 -2.138 0.305 1.00 89.25 73 GLN A C 1
ATOM 571 O O . GLN A 1 73 ? -9.229 -1.311 1.022 1.00 89.25 73 GLN A O 1
ATOM 576 N N . GLY A 1 74 ? -10.190 -1.846 -0.936 1.00 90.19 74 GLY A N 1
ATOM 577 C CA . GLY A 1 74 ? -10.204 -0.492 -1.492 1.00 90.19 74 GLY A CA 1
ATOM 578 C C . GLY A 1 74 ? -9.242 -0.266 -2.656 1.00 90.19 74 GLY A C 1
ATOM 579 O O . GLY A 1 74 ? -8.596 -1.188 -3.158 1.00 90.19 74 GLY A O 1
ATOM 580 N N . PHE A 1 75 ? -9.174 0.985 -3.114 1.00 93.19 75 PHE A N 1
ATOM 581 C CA . PHE A 1 75 ? -8.320 1.378 -4.233 1.00 93.19 75 PHE A CA 1
ATOM 582 C C . PHE A 1 75 ? -6.843 1.407 -3.845 1.00 93.19 75 PHE A C 1
ATOM 584 O O . PHE A 1 75 ? -6.478 1.845 -2.752 1.00 93.19 75 PHE A O 1
ATOM 591 N N . PHE A 1 76 ? -5.985 0.998 -4.774 1.00 92.00 76 PHE A N 1
ATOM 592 C CA . PHE A 1 76 ? -4.541 1.118 -4.636 1.00 92.00 76 PHE A CA 1
ATOM 593 C C . PHE A 1 76 ? -3.898 1.591 -5.937 1.00 92.00 76 PHE A C 1
ATOM 595 O O . PHE A 1 76 ? -4.366 1.287 -7.035 1.00 92.00 76 PHE A O 1
ATOM 602 N N . PHE A 1 77 ? -2.793 2.316 -5.784 1.00 94.88 77 PHE A N 1
ATOM 603 C CA . PHE A 1 77 ? -1.960 2.783 -6.881 1.00 94.88 77 PHE A CA 1
ATOM 604 C C . PHE A 1 77 ? -0.539 2.274 -6.677 1.00 94.88 77 PHE A C 1
ATOM 606 O O . PHE A 1 77 ? -0.013 2.302 -5.563 1.00 94.88 77 PHE A O 1
ATOM 613 N N . GLY A 1 78 ? 0.059 1.783 -7.753 1.00 94.06 78 GLY A N 1
ATOM 614 C CA . GLY A 1 78 ? 1.430 1.313 -7.798 1.00 94.06 78 GLY A CA 1
ATOM 615 C C . GLY A 1 78 ? 2.239 2.142 -8.781 1.00 94.06 78 GLY A C 1
ATOM 616 O O . GLY A 1 78 ? 1.761 2.500 -9.857 1.00 94.06 78 GLY A O 1
ATOM 617 N N . TYR A 1 79 ? 3.474 2.416 -8.388 1.00 96.06 79 TYR A N 1
ATOM 618 C CA . TYR A 1 79 ? 4.504 2.972 -9.244 1.00 96.06 79 TYR A CA 1
ATOM 619 C C . TYR A 1 79 ? 5.746 2.101 -9.099 1.00 96.06 79 TYR A C 1
ATOM 621 O O . TYR A 1 79 ? 6.164 1.801 -7.978 1.00 96.06 79 TYR A O 1
ATOM 629 N N . SER A 1 80 ? 6.320 1.693 -10.222 1.00 94.69 80 SER A N 1
ATOM 630 C CA . SER A 1 80 ? 7.593 0.986 -10.264 1.00 94.69 80 SER A CA 1
ATOM 631 C C . SER A 1 80 ? 8.443 1.583 -11.372 1.00 94.69 80 SER A C 1
ATOM 633 O O . SER A 1 80 ? 7.947 1.911 -12.446 1.00 94.69 80 SER A O 1
ATOM 635 N N . SER A 1 81 ? 9.733 1.743 -11.115 1.00 95.81 81 SER A N 1
ATOM 636 C CA . SER A 1 81 ? 10.682 2.191 -12.124 1.00 95.81 81 SER A CA 1
ATOM 637 C C . SER A 1 81 ? 11.988 1.447 -11.962 1.00 95.81 81 SER A C 1
ATOM 639 O O . SER A 1 81 ? 12.442 1.223 -10.841 1.00 95.81 81 SER A O 1
ATOM 641 N N . GLY A 1 82 ? 12.599 1.091 -13.081 1.00 93.06 82 GLY A N 1
ATOM 642 C CA . GLY A 1 82 ? 13.888 0.421 -13.117 1.00 93.06 82 GLY A CA 1
ATOM 643 C C . GLY A 1 82 ? 14.784 1.057 -14.161 1.00 93.06 82 GLY A C 1
ATOM 644 O O . GLY A 1 82 ? 14.319 1.492 -15.215 1.00 93.06 82 GLY A O 1
ATOM 645 N N . PHE A 1 83 ? 16.075 1.091 -13.863 1.00 92.00 83 PHE A N 1
ATOM 646 C CA . PHE A 1 83 ? 17.098 1.479 -14.814 1.00 92.00 83 PHE A CA 1
ATOM 647 C C . PHE A 1 83 ? 18.197 0.422 -14.807 1.00 92.00 83 PHE A C 1
ATOM 649 O O . PHE A 1 83 ? 18.620 -0.033 -13.745 1.00 92.00 83 PHE A O 1
ATOM 656 N N . GLY A 1 84 ? 18.614 0.007 -15.995 1.00 85.94 84 GLY A N 1
ATOM 657 C CA . GLY A 1 84 ? 19.690 -0.943 -16.217 1.00 85.94 84 GLY A CA 1
ATOM 658 C C . GLY A 1 84 ? 20.806 -0.256 -16.984 1.00 85.94 84 GLY A C 1
ATOM 659 O O . GLY A 1 84 ? 20.571 0.269 -18.073 1.00 85.94 84 GLY A O 1
ATOM 660 N N . LEU A 1 85 ? 22.003 -0.267 -16.406 1.00 81.38 85 LEU A N 1
ATOM 661 C CA . LEU A 1 85 ? 23.245 0.109 -17.073 1.00 81.38 85 LEU A CA 1
ATOM 662 C C . LEU A 1 85 ? 24.047 -1.160 -17.325 1.00 81.38 85 LEU A C 1
ATOM 664 O O . LEU A 1 85 ? 24.209 -1.981 -16.423 1.00 81.38 85 LEU A O 1
ATOM 668 N N . SER A 1 86 ? 24.549 -1.314 -18.542 1.00 78.31 86 SER A N 1
ATOM 669 C CA . SER A 1 86 ? 25.521 -2.352 -18.864 1.00 78.31 86 SER A CA 1
ATOM 670 C C . SER A 1 86 ? 26.943 -1.855 -18.608 1.00 78.31 86 SER A C 1
ATOM 672 O O . SER A 1 86 ? 27.222 -0.662 -18.728 1.00 78.31 86 SER A O 1
ATOM 674 N N . ASN A 1 87 ? 27.859 -2.781 -18.301 1.00 71.81 87 ASN A N 1
ATOM 675 C CA . ASN A 1 87 ? 29.289 -2.491 -18.122 1.00 71.81 87 ASN A CA 1
ATOM 676 C C . ASN A 1 87 ? 29.927 -1.875 -19.377 1.00 71.81 87 ASN A C 1
ATOM 678 O O . ASN A 1 87 ? 30.888 -1.117 -19.272 1.00 71.81 87 ASN A O 1
ATOM 682 N N . ASN A 1 88 ? 29.356 -2.151 -20.551 1.00 65.38 88 ASN A N 1
ATOM 683 C CA . ASN A 1 88 ? 29.602 -1.363 -21.746 1.00 65.38 88 ASN A CA 1
ATOM 684 C C . ASN A 1 88 ? 28.556 -0.244 -21.756 1.00 65.38 88 ASN A C 1
ATOM 686 O O . ASN A 1 88 ? 27.402 -0.498 -22.112 1.00 65.38 88 ASN A O 1
ATOM 690 N N . LEU A 1 89 ? 28.965 0.971 -21.360 1.00 62.09 89 LEU A N 1
ATOM 691 C CA . LEU A 1 89 ? 28.180 2.226 -21.274 1.00 62.09 89 LEU A CA 1
ATOM 692 C C . LEU A 1 89 ? 27.282 2.535 -22.497 1.00 62.09 89 LEU A C 1
ATOM 694 O O . LEU A 1 89 ? 26.478 3.461 -22.462 1.00 62.09 89 LEU A O 1
ATOM 698 N N . SER A 1 90 ? 27.418 1.764 -23.570 1.00 69.38 90 SER A N 1
ATOM 699 C CA . SER A 1 90 ? 26.687 1.823 -24.829 1.00 69.38 90 SER A CA 1
ATOM 700 C C . SER A 1 90 ? 25.274 1.225 -24.786 1.00 69.38 90 SER A C 1
ATOM 702 O O . SER A 1 90 ? 24.483 1.524 -25.676 1.00 69.38 90 SER A O 1
ATOM 704 N N . SER A 1 91 ? 24.935 0.385 -23.795 1.00 80.06 91 SER A N 1
ATOM 705 C CA . SER A 1 91 ? 23.573 -0.166 -23.652 1.00 80.06 91 SER A CA 1
ATOM 706 C C . SER A 1 91 ? 22.911 0.257 -22.347 1.00 80.06 91 SER A C 1
ATOM 708 O O . SER A 1 91 ? 23.502 0.191 -21.266 1.00 80.06 91 SER A O 1
ATOM 710 N N . SER A 1 92 ? 21.658 0.697 -22.459 1.00 87.56 92 SER A N 1
ATOM 711 C CA . SER A 1 92 ? 20.850 1.119 -21.317 1.00 87.56 92 SER A CA 1
ATOM 712 C C . SER A 1 92 ? 19.404 0.673 -21.477 1.00 87.56 92 SER A C 1
ATOM 714 O O . SER A 1 92 ? 18.882 0.564 -22.586 1.00 87.56 92 SER A O 1
ATOM 716 N N . SER A 1 93 ? 18.741 0.410 -20.357 1.00 91.19 93 SER A N 1
ATOM 717 C CA . SER A 1 93 ? 17.311 0.118 -20.332 1.00 91.19 93 SER A CA 1
ATOM 718 C C . SER A 1 93 ? 16.629 0.938 -19.255 1.00 91.19 93 SER A C 1
ATOM 720 O O . SER A 1 93 ? 17.104 0.981 -18.124 1.00 91.19 93 SER A O 1
ATOM 722 N N . SER A 1 94 ? 15.491 1.538 -19.572 1.00 92.50 94 SER A N 1
ATOM 723 C CA . SER A 1 94 ? 14.616 2.174 -18.590 1.00 92.50 94 SER A CA 1
ATOM 724 C C . SER A 1 94 ? 13.234 1.551 -18.661 1.00 92.50 94 SER A C 1
ATOM 726 O O . SER A 1 94 ? 12.750 1.223 -19.742 1.00 92.50 94 SER A O 1
ATOM 728 N N . GLN A 1 95 ? 12.598 1.395 -17.509 1.00 94.69 95 GLN A N 1
ATOM 729 C CA . GLN A 1 95 ? 11.216 0.954 -17.410 1.00 94.69 95 GLN A CA 1
ATOM 730 C C . GLN A 1 95 ? 10.484 1.803 -16.380 1.00 94.69 95 GLN A C 1
ATOM 732 O O . GLN A 1 95 ? 11.030 2.111 -15.318 1.00 94.69 95 GLN A O 1
ATOM 737 N N . VAL A 1 96 ? 9.252 2.174 -16.701 1.00 96.38 96 VAL A N 1
ATOM 738 C CA . VAL A 1 96 ? 8.336 2.868 -15.799 1.00 96.38 96 VAL A CA 1
ATOM 739 C C . VAL A 1 96 ? 6.985 2.187 -15.892 1.00 96.38 96 VAL A C 1
ATOM 741 O O . VAL A 1 96 ? 6.457 1.985 -16.980 1.00 96.38 96 VAL A O 1
ATOM 744 N N . GLU A 1 97 ? 6.417 1.852 -14.746 1.00 96.62 97 GLU A N 1
ATOM 745 C CA . GLU A 1 97 ? 5.152 1.155 -14.618 1.00 96.62 97 GLU A CA 1
ATOM 746 C C . GLU A 1 97 ? 4.222 1.938 -13.699 1.00 96.62 97 GLU A C 1
ATOM 748 O O . GLU A 1 97 ? 4.586 2.304 -12.577 1.00 96.62 97 GLU A O 1
ATOM 753 N N . PHE A 1 98 ? 3.000 2.148 -14.178 1.00 97.12 98 PHE A N 1
ATOM 754 C CA . PHE A 1 98 ? 1.895 2.669 -13.392 1.00 97.12 98 PHE A CA 1
ATOM 755 C C . PHE A 1 98 ? 0.792 1.626 -13.322 1.00 97.12 98 PHE A C 1
ATOM 757 O O . PHE A 1 98 ? 0.442 0.993 -14.317 1.00 97.12 98 PHE A O 1
ATOM 764 N N . LEU A 1 99 ? 0.219 1.483 -12.135 1.00 97.00 99 LEU A N 1
ATOM 765 C CA . LEU A 1 99 ? -0.740 0.441 -11.813 1.00 97.00 99 LEU A CA 1
ATOM 766 C C . LEU A 1 99 ? -1.870 1.049 -10.987 1.00 97.00 99 LEU A C 1
ATOM 768 O O . LEU A 1 99 ? -1.610 1.726 -9.994 1.00 97.00 99 LEU A O 1
ATOM 772 N N . ALA A 1 100 ? -3.117 0.798 -11.364 1.00 97.00 100 ALA A N 1
ATOM 773 C CA . ALA A 1 100 ? -4.289 1.259 -10.627 1.00 97.00 100 ALA A CA 1
ATOM 774 C C . ALA A 1 100 ? -5.267 0.103 -10.452 1.00 97.00 100 ALA A C 1
ATOM 776 O O . ALA A 1 100 ? -5.640 -0.561 -11.423 1.00 97.00 100 ALA A O 1
ATOM 777 N N . GLY A 1 101 ? -5.663 -0.156 -9.207 1.00 96.38 101 GLY A N 1
AT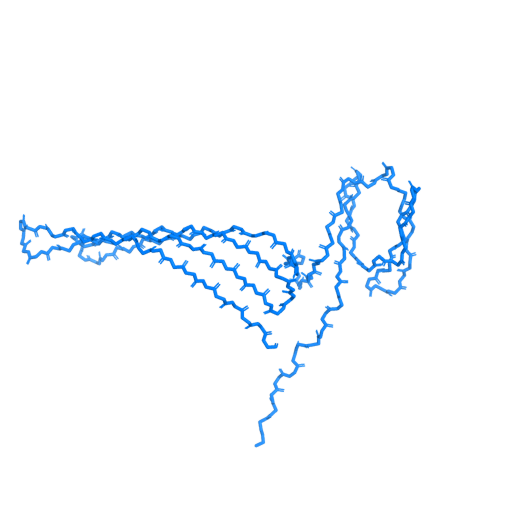OM 778 C CA . GLY A 1 101 ? -6.435 -1.342 -8.866 1.00 96.38 101 GLY A CA 1
ATOM 779 C C . GLY A 1 101 ? -7.379 -1.178 -7.702 1.00 96.38 101 GLY A C 1
ATOM 780 O O . GLY A 1 101 ? -7.411 -0.154 -7.022 1.00 96.38 101 GLY A O 1
ATOM 781 N N . TYR A 1 102 ? -8.143 -2.239 -7.482 1.00 95.12 102 TYR A N 1
ATOM 782 C CA . TYR A 1 102 ? -9.081 -2.377 -6.389 1.00 95.12 102 TYR A CA 1
ATOM 783 C C . TYR A 1 102 ? -8.895 -3.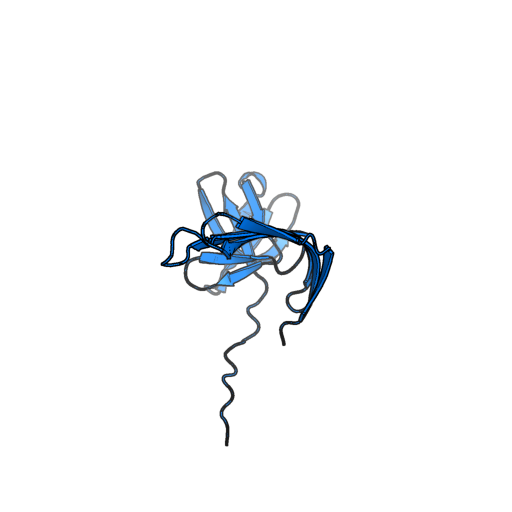736 -5.714 1.00 95.12 102 TYR A C 1
ATOM 785 O O . TYR A 1 102 ? -8.876 -4.790 -6.358 1.00 95.12 102 TYR A O 1
ATOM 793 N N . ARG A 1 103 ? -8.744 -3.712 -4.394 1.00 93.75 103 ARG A N 1
ATOM 794 C CA . ARG A 1 103 ? -8.733 -4.900 -3.552 1.00 93.75 103 ARG A CA 1
ATOM 795 C C . ARG A 1 103 ? -10.152 -5.163 -3.073 1.00 93.75 103 ARG A C 1
ATOM 797 O O . ARG A 1 103 ? -10.740 -4.313 -2.413 1.00 93.75 103 ARG A O 1
ATOM 804 N N . VAL A 1 104 ? -10.686 -6.327 -3.433 1.00 91.56 104 VAL A N 1
ATOM 805 C CA . VAL A 1 104 ? -12.044 -6.742 -3.059 1.00 91.56 104 VAL A CA 1
ATOM 806 C C . VAL A 1 104 ? -12.061 -7.234 -1.619 1.00 91.56 104 VAL A C 1
ATOM 808 O O . VAL A 1 104 ? -12.968 -6.895 -0.871 1.00 91.56 104 VAL A O 1
ATOM 811 N N . ASN A 1 105 ? -11.053 -8.018 -1.238 1.00 87.25 105 ASN A N 1
ATOM 812 C CA . ASN A 1 105 ? -10.857 -8.522 0.117 1.00 87.25 105 ASN A CA 1
ATOM 813 C C . ASN A 1 105 ? -9.379 -8.894 0.339 1.00 87.25 105 ASN A C 1
ATOM 815 O O . ASN A 1 105 ? -8.539 -8.713 -0.546 1.00 87.25 105 ASN A O 1
ATOM 819 N N . GLU A 1 106 ? -9.064 -9.464 1.504 1.00 83.62 106 GLU A N 1
ATOM 820 C CA . GLU A 1 106 ? -7.710 -9.914 1.867 1.00 83.62 106 GLU A CA 1
ATOM 821 C C . GLU A 1 106 ? -7.081 -10.876 0.854 1.00 83.62 106 GLU A C 1
ATOM 823 O O . GLU A 1 106 ? -5.858 -10.935 0.734 1.00 83.62 106 GLU A O 1
ATOM 828 N N . LYS A 1 107 ? -7.911 -11.611 0.108 1.00 88.56 107 LYS A N 1
ATOM 829 C CA . LYS A 1 107 ? -7.474 -12.647 -0.823 1.00 88.56 107 LYS A CA 1
ATOM 830 C C . LYS A 1 107 ? -7.403 -12.165 -2.258 1.00 88.56 107 LYS A C 1
ATOM 832 O O . LYS A 1 107 ? -6.510 -12.589 -2.975 1.00 88.56 107 LYS A O 1
ATOM 837 N N . ILE A 1 108 ? -8.320 -11.307 -2.695 1.00 91.81 108 ILE A N 1
ATOM 838 C CA . ILE A 1 108 ? -8.531 -11.003 -4.112 1.00 91.81 108 ILE A CA 1
ATOM 839 C C . ILE A 1 108 ? -8.324 -9.516 -4.381 1.00 91.81 108 ILE A C 1
ATOM 841 O O . ILE A 1 108 ? -8.963 -8.646 -3.781 1.00 91.81 108 ILE A O 1
ATOM 845 N N . SER A 1 109 ? -7.484 -9.222 -5.369 1.00 94.88 109 SER A N 1
ATOM 846 C CA . SER A 1 109 ? -7.349 -7.879 -5.932 1.00 94.88 109 SER A CA 1
ATOM 847 C C . SER A 1 109 ? -7.209 -7.908 -7.444 1.00 94.88 109 SER A C 1
ATOM 849 O O . SER A 1 109 ? -6.544 -8.788 -7.990 1.00 94.88 109 SER A O 1
ATOM 851 N N . PHE A 1 110 ? -7.771 -6.893 -8.091 1.00 97.06 110 PHE A N 1
ATOM 852 C CA . PHE A 1 110 ? -7.667 -6.660 -9.525 1.00 97.06 110 PHE A CA 1
ATOM 853 C C . PHE A 1 110 ? -6.969 -5.331 -9.775 1.00 97.06 110 PHE A C 1
ATOM 855 O O . PHE A 1 110 ? -7.163 -4.379 -9.019 1.00 97.06 110 PHE A O 1
ATOM 862 N N . ALA A 1 111 ? -6.207 -5.230 -10.855 1.00 96.75 111 ALA A N 1
ATOM 863 C CA . ALA A 1 111 ? -5.778 -3.934 -11.357 1.00 96.75 111 ALA A CA 1
ATOM 864 C C . ALA A 1 111 ? -5.511 -3.968 -12.852 1.00 96.75 111 ALA A C 1
ATOM 866 O O . ALA A 1 111 ? -5.314 -5.025 -13.447 1.00 96.75 111 ALA A O 1
ATOM 867 N N . ALA A 1 112 ? -5.425 -2.778 -13.422 1.00 97.69 112 ALA A N 1
ATOM 868 C CA . ALA A 1 112 ? -4.857 -2.560 -14.734 1.00 97.69 112 ALA A CA 1
ATOM 869 C C . ALA A 1 112 ? -3.569 -1.750 -14.595 1.00 97.69 112 ALA A C 1
ATOM 871 O O . ALA A 1 112 ? -3.393 -0.988 -13.639 1.00 97.69 112 ALA A O 1
ATOM 872 N N . GLY A 1 113 ? -2.662 -1.933 -15.542 1.00 97.06 113 GLY A N 1
ATOM 873 C CA . GLY A 1 113 ? -1.411 -1.206 -15.574 1.00 97.06 113 GLY A CA 1
ATOM 874 C C . GLY A 1 113 ? -0.961 -0.893 -16.986 1.00 97.06 113 GLY A C 1
ATOM 875 O O . GLY A 1 113 ? -1.393 -1.503 -17.967 1.00 97.06 113 GLY A O 1
ATOM 876 N N . VAL A 1 114 ? -0.088 0.098 -17.052 1.00 97.19 114 VAL A N 1
ATOM 877 C CA . VAL A 1 114 ? 0.646 0.501 -18.240 1.00 97.19 114 VAL A CA 1
ATOM 878 C C . VAL A 1 114 ? 2.115 0.509 -17.865 1.00 97.19 114 VAL A C 1
ATOM 880 O O . VAL A 1 114 ? 2.512 1.101 -16.861 1.00 97.19 114 VAL A O 1
ATOM 883 N N . ASN A 1 115 ? 2.922 -0.158 -18.676 1.00 95.69 115 ASN A N 1
ATOM 884 C CA . ASN A 1 115 ? 4.367 -0.144 -18.534 1.00 95.69 115 ASN A CA 1
ATOM 885 C C . ASN A 1 115 ? 4.952 0.475 -19.801 1.00 95.69 115 ASN A C 1
ATOM 887 O O . ASN A 1 115 ? 4.507 0.156 -20.894 1.00 95.69 115 ASN A O 1
ATOM 891 N N . SER A 1 116 ? 5.895 1.397 -19.651 1.00 95.56 116 SER A N 1
ATOM 892 C CA . SER A 1 116 ? 6.715 1.922 -20.734 1.00 95.56 116 SER A CA 1
ATOM 893 C C . SER A 1 116 ? 8.137 1.438 -20.510 1.00 95.56 116 SER A C 1
ATOM 895 O O . SER A 1 116 ? 8.769 1.848 -19.536 1.00 95.56 116 SER A O 1
ATOM 897 N N . SER A 1 117 ? 8.666 0.646 -21.436 1.00 93.44 117 SER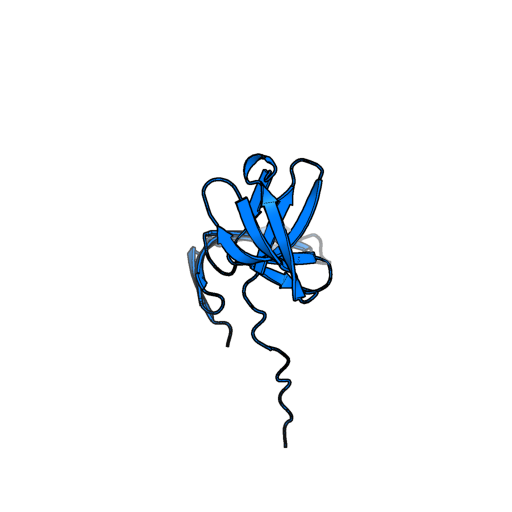 A N 1
ATOM 898 C CA . SER A 1 117 ? 10.076 0.268 -21.440 1.00 93.44 117 SER A CA 1
ATOM 899 C C . SER A 1 117 ? 10.782 0.824 -22.668 1.00 93.44 117 SER A C 1
ATOM 901 O O . SER A 1 117 ? 10.223 0.870 -23.763 1.00 93.44 117 SER A O 1
ATOM 903 N N . ASN A 1 118 ? 12.012 1.286 -22.469 1.00 91.81 118 ASN A N 1
ATOM 904 C CA . ASN A 1 118 ? 12.900 1.751 -23.523 1.00 91.81 118 ASN A CA 1
ATOM 905 C C . ASN A 1 118 ? 14.229 1.018 -23.376 1.00 91.81 118 ASN A C 1
ATOM 907 O O . ASN A 1 118 ? 14.843 1.065 -22.308 1.00 91.81 118 ASN A O 1
ATOM 911 N N . HIS A 1 119 ? 14.680 0.386 -24.450 1.00 89.75 119 HIS A N 1
ATOM 912 C CA . HIS A 1 119 ? 15.970 -0.282 -24.534 1.00 89.75 119 HIS A CA 1
ATOM 913 C C . HIS A 1 119 ? 16.808 0.397 -25.612 1.00 89.75 119 HIS A C 1
ATOM 915 O O . HIS A 1 119 ? 16.354 0.554 -26.742 1.00 89.75 119 HIS A O 1
ATOM 921 N N . PHE A 1 120 ? 18.022 0.794 -25.247 1.00 86.38 120 PHE A N 1
ATOM 922 C CA . PHE A 1 120 ? 19.049 1.278 -26.158 1.00 86.38 120 PHE A CA 1
ATOM 923 C C . PHE A 1 120 ? 20.087 0.179 -26.331 1.00 86.38 120 PHE A C 1
ATOM 925 O O . PHE A 1 120 ? 20.740 -0.218 -25.360 1.00 86.38 120 PHE A O 1
ATOM 932 N N . ILE A 1 121 ? 20.204 -0.322 -27.557 1.00 85.00 121 ILE A N 1
ATOM 933 C CA . ILE A 1 121 ? 21.077 -1.437 -27.909 1.00 85.00 121 ILE A CA 1
ATOM 934 C C . ILE A 1 121 ? 22.041 -0.947 -28.997 1.00 85.00 121 ILE A C 1
ATOM 936 O O . ILE A 1 121 ? 21.582 -0.514 -30.054 1.00 85.00 121 ILE A O 1
ATOM 940 N N . PRO A 1 122 ? 23.362 -0.979 -28.771 1.00 79.81 122 PRO A N 1
ATOM 941 C CA . PRO A 1 122 ? 24.324 -0.722 -29.832 1.00 79.81 122 PRO A CA 1
ATOM 942 C C . PRO A 1 122 ? 24.316 -1.917 -30.796 1.00 79.81 122 PRO A C 1
ATOM 944 O O . PRO A 1 122 ? 24.498 -3.056 -30.366 1.00 79.81 122 PRO A O 1
ATOM 947 N N . ILE A 1 123 ? 24.075 -1.664 -32.082 1.00 80.94 123 ILE A N 1
ATOM 948 C CA . ILE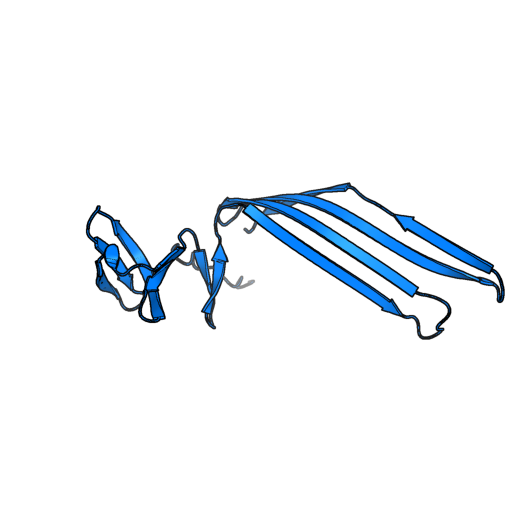 A 1 123 ? 24.178 -2.685 -33.139 1.00 80.94 123 ILE A CA 1
ATOM 949 C C . ILE A 1 123 ? 25.634 -2.789 -33.617 1.00 80.94 123 ILE A C 1
ATOM 951 O O . ILE A 1 123 ? 26.113 -3.880 -33.908 1.00 80.94 123 ILE A O 1
ATOM 955 N N . ASP A 1 124 ? 26.325 -1.649 -33.679 1.00 80.88 124 ASP A N 1
ATOM 956 C CA . ASP A 1 124 ? 27.734 -1.509 -34.061 1.00 80.88 124 ASP A CA 1
ATOM 957 C C . ASP A 1 124 ? 28.298 -0.204 -33.455 1.00 80.88 124 ASP A C 1
ATOM 959 O O . ASP A 1 124 ? 27.549 0.553 -32.829 1.00 80.88 124 ASP A O 1
ATOM 963 N N . ASP A 1 125 ? 29.579 0.103 -33.671 1.00 75.62 125 ASP A N 1
ATOM 964 C CA . ASP A 1 125 ? 30.304 1.233 -33.057 1.00 75.62 125 ASP A CA 1
ATOM 965 C C . ASP A 1 125 ? 29.659 2.621 -33.281 1.00 75.62 125 ASP A C 1
ATOM 967 O O . ASP A 1 125 ? 29.897 3.551 -32.508 1.00 75.62 125 ASP A O 1
ATOM 971 N N . PHE A 1 126 ? 28.810 2.771 -34.306 1.00 71.50 126 PHE A N 1
ATOM 972 C CA . PHE A 1 126 ? 28.148 4.039 -34.655 1.00 71.50 126 PHE A CA 1
ATOM 973 C C . PHE A 1 126 ? 26.620 3.960 -34.754 1.00 71.50 126 PHE A C 1
ATOM 975 O O . PHE A 1 126 ? 25.974 4.984 -34.985 1.00 71.50 126 PHE A O 1
ATOM 982 N N . THR A 1 127 ? 26.028 2.773 -34.590 1.00 76.56 127 THR A N 1
ATOM 983 C CA . THR A 1 127 ? 24.591 2.568 -34.824 1.00 76.56 127 THR A CA 1
ATOM 984 C C . THR A 1 127 ? 23.906 2.079 -33.560 1.00 76.56 127 THR A C 1
ATOM 986 O O . THR A 1 127 ? 24.289 1.066 -32.977 1.00 76.56 127 THR A O 1
ATOM 989 N N . PHE A 1 128 ? 22.846 2.781 -33.168 1.00 78.56 128 PHE A N 1
ATOM 990 C CA . PHE A 1 128 ? 22.036 2.451 -32.003 1.00 78.56 128 PHE A CA 1
ATOM 991 C C . PHE A 1 128 ? 20.624 2.090 -32.444 1.00 78.56 128 PHE A C 1
ATOM 993 O O . PHE A 1 128 ? 20.007 2.809 -33.230 1.00 78.56 128 PHE A O 1
ATOM 1000 N N . GLU A 1 129 ? 20.097 1.009 -31.886 1.00 84.25 129 GLU A N 1
ATOM 1001 C CA . GLU A 1 129 ? 18.685 0.675 -31.961 1.00 84.25 129 GLU A CA 1
ATOM 1002 C C . GLU A 1 129 ? 17.986 1.126 -30.683 1.00 84.25 129 GLU A C 1
ATOM 1004 O O . GLU A 1 129 ? 18.463 0.887 -29.568 1.00 84.25 129 GLU A O 1
ATOM 1009 N N . SER A 1 130 ? 16.840 1.781 -30.848 1.00 85.56 130 SER A N 1
ATOM 1010 C CA . SER A 1 130 ? 15.946 2.096 -29.744 1.00 85.56 130 SER A CA 1
ATOM 1011 C C . SER A 1 130 ? 14.679 1.276 -29.893 1.00 85.56 130 SER A C 1
ATOM 1013 O O . SER A 1 130 ? 13.935 1.433 -30.860 1.00 85.56 130 SER A O 1
ATOM 1015 N N . VAL A 1 131 ? 14.433 0.408 -28.917 1.00 88.12 131 VAL A N 1
ATOM 1016 C CA . VAL A 1 131 ? 13.226 -0.411 -28.863 1.00 88.12 131 VAL A CA 1
ATOM 1017 C C . VAL A 1 131 ? 12.356 0.086 -27.719 1.00 88.12 131 VAL A C 1
ATOM 1019 O O . VAL A 1 131 ? 12.789 0.121 -26.565 1.00 88.12 131 VAL A O 1
ATOM 1022 N N . ARG A 1 132 ? 11.119 0.470 -28.042 1.00 91.25 132 ARG A N 1
ATOM 1023 C CA . ARG A 1 132 ? 10.143 0.981 -27.080 1.00 91.25 132 ARG A CA 1
ATOM 1024 C C . ARG A 1 132 ? 8.918 0.083 -27.026 1.00 91.25 132 ARG A C 1
ATOM 1026 O O . ARG A 1 132 ? 8.303 -0.184 -28.055 1.00 91.25 132 ARG A O 1
ATOM 1033 N N . TYR A 1 133 ? 8.519 -0.298 -25.818 1.00 93.00 133 TYR A N 1
ATOM 1034 C CA . TYR A 1 133 ? 7.282 -1.031 -25.572 1.00 93.00 133 TYR A CA 1
ATOM 1035 C C . TYR A 1 133 ? 6.364 -0.232 -24.655 1.00 93.00 133 TYR A C 1
ATOM 1037 O O . TYR A 1 133 ? 6.821 0.416 -23.714 1.00 93.00 133 TYR A O 1
ATOM 1045 N N . LEU A 1 134 ? 5.062 -0.294 -24.935 1.00 94.81 134 LEU A N 1
ATOM 1046 C CA . LEU A 1 134 ? 4.022 0.298 -24.098 1.00 94.81 134 LEU A CA 1
ATOM 1047 C C . LEU A 1 134 ? 2.881 -0.707 -23.847 1.00 94.81 134 LEU A C 1
ATOM 1049 O O . LEU A 1 134 ? 1.768 -0.496 -24.333 1.00 94.81 134 LEU A O 1
ATOM 1053 N N . PRO A 1 135 ? 3.131 -1.852 -23.183 1.00 94.06 135 PRO A N 1
ATOM 1054 C CA . PRO A 1 135 ? 2.070 -2.802 -22.888 1.00 94.06 135 PRO A CA 1
ATOM 1055 C C . PRO A 1 135 ? 1.034 -2.214 -21.926 1.00 94.06 135 PRO A C 1
ATOM 1057 O O . PRO A 1 135 ? 1.359 -1.573 -20.923 1.00 94.06 135 PRO A O 1
ATOM 1060 N N . ILE A 1 136 ? -0.227 -2.521 -22.220 1.00 95.56 136 ILE A N 1
ATOM 1061 C CA . ILE A 1 136 ? -1.364 -2.342 -21.322 1.00 95.56 136 ILE A CA 1
ATOM 1062 C C . ILE A 1 136 ? -1.787 -3.740 -20.887 1.00 95.56 136 ILE A C 1
ATOM 1064 O O . ILE A 1 136 ? -1.941 -4.631 -21.722 1.00 95.56 136 ILE A O 1
ATOM 1068 N N . TYR A 1 137 ? -1.953 -3.949 -19.588 1.00 95.88 137 TYR A N 1
ATOM 1069 C CA . TYR A 1 137 ? -2.264 -5.263 -19.036 1.00 95.88 137 TYR A CA 1
ATOM 1070 C C . TYR A 1 137 ? -3.271 -5.156 -17.897 1.00 95.88 137 TYR A C 1
ATOM 1072 O O . TYR A 1 137 ? -3.385 -4.134 -17.221 1.00 95.88 137 TYR A O 1
ATOM 1080 N N . ALA A 1 138 ? -3.993 -6.248 -17.675 1.00 96.38 138 ALA A N 1
ATOM 1081 C CA . ALA A 1 138 ? -4.792 -6.465 -16.482 1.00 96.38 138 ALA A CA 1
ATOM 1082 C C . ALA A 1 138 ? -4.123 -7.552 -15.638 1.00 96.38 138 ALA A C 1
ATOM 1084 O O . ALA A 1 138 ? -3.556 -8.502 -16.176 1.00 96.38 138 ALA A O 1
ATOM 1085 N N . HIS A 1 139 ? -4.191 -7.424 -14.319 1.00 92.00 139 HIS A N 1
ATOM 1086 C CA . HIS A 1 139 ? -3.707 -8.435 -13.396 1.00 92.00 139 HIS A CA 1
ATOM 1087 C C . HIS A 1 139 ? -4.764 -8.759 -12.344 1.00 92.00 139 HIS A C 1
ATOM 1089 O O . HIS A 1 139 ? -5.496 -7.891 -11.865 1.00 92.00 139 HIS A O 1
ATOM 1095 N N . CYS A 1 140 ? -4.804 -10.029 -11.960 1.00 94.44 140 CYS A N 1
ATOM 1096 C CA . CYS A 1 140 ? -5.548 -10.523 -10.814 1.00 94.44 140 CYS A CA 1
ATOM 1097 C C . CYS A 1 140 ? -4.546 -11.161 -9.855 1.00 94.44 140 CYS A C 1
ATOM 1099 O O . CYS A 1 140 ? -3.624 -11.856 -10.286 1.00 94.44 140 CYS A O 1
ATOM 1101 N N . ARG A 1 141 ? -4.705 -10.910 -8.558 1.00 91.94 141 ARG A N 1
ATOM 1102 C CA . ARG A 1 141 ? -3.889 -11.524 -7.514 1.00 91.94 141 ARG A CA 1
ATOM 1103 C C . ARG A 1 141 ? -4.797 -12.231 -6.523 1.00 91.94 141 ARG A C 1
ATOM 1105 O O . ARG A 1 141 ? -5.729 -11.616 -6.009 1.00 91.94 141 ARG A O 1
ATOM 1112 N N . TYR A 1 142 ? -4.476 -13.496 -6.271 1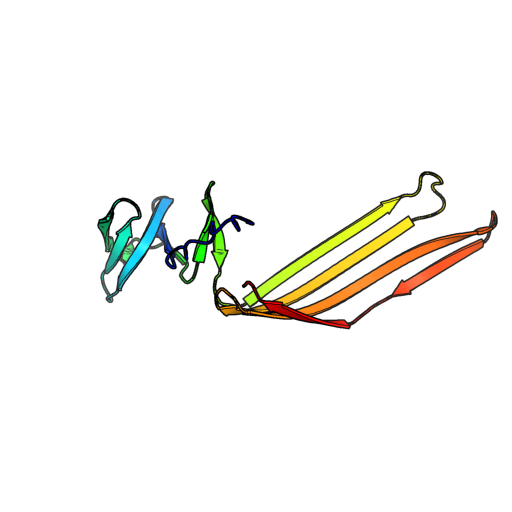.00 92.50 142 TYR A N 1
ATOM 1113 C CA . TYR A 1 142 ? -5.099 -14.332 -5.257 1.00 92.50 142 TYR A CA 1
ATOM 1114 C C . TYR A 1 142 ? -4.064 -14.702 -4.190 1.00 92.50 142 TYR A C 1
ATOM 1116 O O . TYR A 1 142 ? -3.009 -15.244 -4.524 1.00 92.50 142 TYR A O 1
ATOM 1124 N N . TYR A 1 143 ? -4.352 -14.395 -2.928 1.00 83.00 143 TYR A N 1
ATOM 1125 C CA . TYR A 1 143 ? -3.584 -14.857 -1.776 1.00 83.00 143 TYR A CA 1
ATOM 1126 C C . TYR A 1 143 ? -4.293 -16.088 -1.182 1.00 83.00 143 TYR A C 1
ATOM 1128 O O . TYR A 1 143 ? -5.448 -15.945 -0.766 1.00 83.00 143 TYR A O 1
ATOM 1136 N N . PRO A 1 144 ? -3.659 -17.280 -1.200 1.00 75.38 144 PRO A N 1
ATOM 1137 C CA . PRO A 1 144 ? -4.252 -18.498 -0.646 1.00 75.38 144 PRO A CA 1
ATOM 1138 C C . PRO A 1 144 ? -4.565 -18.363 0.852 1.00 75.38 144 PRO A C 1
ATOM 1140 O O . PRO A 1 144 ? -3.722 -17.788 1.574 1.00 75.38 144 PRO A O 1
#